Protein AF-A0A3D4QSF3-F1 (afdb_monomer_lite)

Sequence (64 aa):
MLYLIFYSTNDVYEVEELLRENGISFEIVPTPLKESIYCGVCIKTEEPVALAKNLLKEYRFKIA

Radius of gyration: 10.52 Å; chains: 1; bounding box: 22×19×29 Å

Secondary structure (DSSP, 8-state):
-EEEEESSHHHHHHHHHHHHHTT---EEEEPPGGGTTS-SEEEEE-S-HHHHHHHTTTS-EEE-

Structure (mmCIF, N/CA/C/O backbone):
data_AF-A0A3D4QSF3-F1
#
_entry.id   AF-A0A3D4QSF3-F1
#
loop_
_atom_site.group_PDB
_atom_site.id
_atom_site.type_symbol
_atom_site.label_atom_id
_atom_site.label_alt_id
_atom_site.label_comp_id
_atom_site.label_asym_id
_atom_site.label_entity_id
_atom_s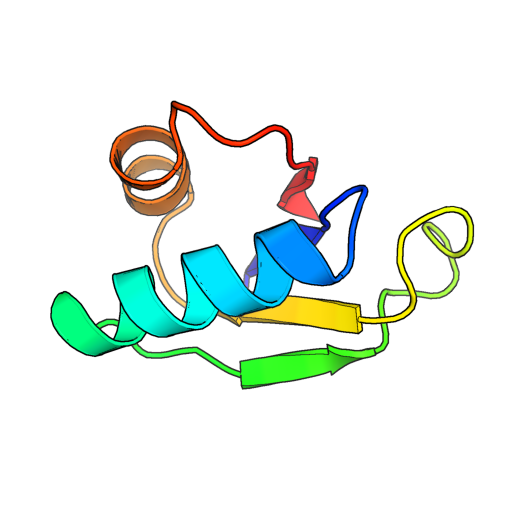ite.label_seq_id
_atom_site.pdbx_PDB_ins_code
_atom_site.Cartn_x
_atom_site.Cartn_y
_atom_site.Cartn_z
_atom_site.occupancy
_atom_site.B_iso_or_equiv
_atom_site.auth_seq_id
_atom_site.auth_comp_id
_atom_site.auth_asym_id
_atom_site.auth_atom_id
_atom_site.pdbx_PDB_model_num
ATOM 1 N N . MET A 1 1 ? -8.944 -4.896 -6.092 1.00 80.12 1 MET A N 1
ATOM 2 C CA . MET A 1 1 ? -7.499 -4.947 -5.792 1.00 80.12 1 MET A CA 1
ATOM 3 C C . MET A 1 1 ? -6.935 -3.559 -5.984 1.00 80.12 1 MET A C 1
ATOM 5 O O . MET A 1 1 ? -7.252 -2.935 -6.990 1.00 80.12 1 MET A O 1
ATOM 9 N N . LEU A 1 2 ? -6.182 -3.091 -4.998 1.00 90.62 2 LEU A N 1
ATOM 10 C CA . LEU A 1 2 ? -5.677 -1.731 -4.887 1.00 90.62 2 LEU A CA 1
ATOM 11 C C . LEU A 1 2 ? -4.156 -1.779 -4.727 1.00 90.62 2 LEU A C 1
ATOM 13 O O . LEU A 1 2 ? -3.675 -2.550 -3.896 1.00 90.62 2 LEU A O 1
ATOM 17 N N . TYR A 1 3 ? -3.423 -0.965 -5.488 1.00 92.94 3 TYR A N 1
ATOM 18 C CA . TYR A 1 3 ? -1.973 -0.828 -5.350 1.00 92.94 3 TYR A CA 1
ATOM 19 C C . TYR A 1 3 ? -1.630 0.513 -4.693 1.00 92.94 3 TYR A C 1
ATOM 21 O O . TYR A 1 3 ? -1.914 1.578 -5.241 1.00 92.94 3 TYR A O 1
ATOM 29 N N . LEU A 1 4 ? -1.004 0.458 -3.521 1.00 93.12 4 LEU A N 1
ATOM 30 C CA . LEU A 1 4 ? -0.466 1.595 -2.781 1.00 93.12 4 LEU A CA 1
ATOM 31 C C . LEU A 1 4 ? 0.998 1.784 -3.172 1.00 93.12 4 LEU A C 1
ATOM 33 O O . LEU A 1 4 ? 1.874 1.031 -2.742 1.00 93.12 4 LEU A O 1
ATOM 37 N N . ILE A 1 5 ? 1.254 2.764 -4.029 1.00 92.88 5 ILE A N 1
ATOM 38 C CA . ILE A 1 5 ? 2.569 3.029 -4.607 1.00 92.88 5 ILE A CA 1
ATOM 39 C C . ILE A 1 5 ? 3.236 4.157 -3.826 1.00 92.88 5 ILE A C 1
ATOM 41 O O . ILE A 1 5 ? 2.743 5.287 -3.810 1.00 92.88 5 ILE A O 1
ATOM 45 N N . PHE A 1 6 ? 4.368 3.841 -3.206 1.00 91.81 6 PHE A N 1
ATOM 46 C CA . PHE A 1 6 ? 5.116 4.749 -2.342 1.00 91.81 6 PHE A CA 1
ATOM 47 C C . PHE A 1 6 ? 6.373 5.280 -3.029 1.00 91.81 6 PHE A C 1
ATOM 49 O O . PHE A 1 6 ? 6.976 4.618 -3.880 1.00 91.81 6 PHE A O 1
ATOM 56 N N . TYR A 1 7 ? 6.782 6.488 -2.643 1.00 88.38 7 TYR A N 1
ATOM 57 C CA . TYR A 1 7 ? 7.968 7.156 -3.191 1.00 88.38 7 TYR A CA 1
ATOM 58 C C . TYR A 1 7 ? 9.275 6.586 -2.634 1.00 88.38 7 TYR A C 1
ATOM 60 O O . TYR A 1 7 ? 10.313 6.708 -3.281 1.00 88.38 7 TYR A O 1
ATOM 68 N N . SER A 1 8 ? 9.228 5.952 -1.463 1.00 90.69 8 SER A N 1
ATOM 69 C CA . SER A 1 8 ? 10.382 5.368 -0.791 1.00 90.69 8 SER A CA 1
ATOM 70 C C . SER A 1 8 ? 10.071 3.934 -0.359 1.00 90.69 8 SER A C 1
ATOM 72 O O . SER A 1 8 ? 8.937 3.620 0.001 1.00 90.69 8 SER A O 1
ATOM 74 N N . THR A 1 9 ? 11.079 3.059 -0.388 1.00 91.44 9 THR A N 1
ATOM 75 C CA . THR A 1 9 ? 10.928 1.687 0.119 1.00 91.44 9 THR A CA 1
ATOM 76 C C . THR A 1 9 ? 10.762 1.684 1.640 1.00 91.44 9 THR A C 1
ATOM 78 O O . THR A 1 9 ? 10.149 0.775 2.183 1.00 91.44 9 THR A O 1
ATOM 81 N N . ASN A 1 10 ? 11.272 2.708 2.332 1.00 93.62 10 ASN A N 1
ATOM 82 C CA . ASN A 1 10 ? 11.094 2.851 3.774 1.00 93.62 10 ASN A CA 1
ATOM 83 C C . ASN A 1 10 ? 9.607 3.000 4.130 1.00 93.62 10 ASN A C 1
ATOM 85 O O . ASN A 1 10 ? 9.112 2.275 4.983 1.00 93.62 10 ASN A O 1
ATOM 89 N N . ASP A 1 11 ? 8.879 3.841 3.391 1.00 93.81 11 ASP A N 1
ATOM 90 C CA . ASP A 1 11 ? 7.440 4.048 3.592 1.00 93.81 11 ASP A CA 1
ATOM 91 C C . ASP A 1 11 ? 6.654 2.748 3.350 1.00 93.81 11 ASP A C 1
ATOM 93 O O . ASP A 1 11 ? 5.675 2.481 4.038 1.00 93.81 11 ASP A O 1
ATOM 97 N N . VAL A 1 12 ? 7.090 1.910 2.397 1.00 94.44 12 VAL A N 1
ATOM 98 C CA . VAL A 1 12 ? 6.478 0.592 2.152 1.00 94.44 12 VAL A CA 1
ATOM 99 C C . VAL A 1 12 ? 6.576 -0.287 3.393 1.00 94.44 12 VAL A C 1
ATOM 101 O O . VAL A 1 12 ? 5.581 -0.895 3.769 1.00 94.44 12 VAL A O 1
ATOM 104 N N . TYR A 1 13 ? 7.744 -0.351 4.033 1.00 94.38 13 TYR A N 1
ATOM 105 C CA . TYR A 1 13 ? 7.944 -1.198 5.211 1.00 94.38 13 TYR A CA 1
ATOM 106 C C . TYR A 1 13 ? 7.284 -0.632 6.472 1.00 94.38 13 TYR A C 1
ATOM 108 O O . TYR A 1 13 ? 6.722 -1.391 7.255 1.00 94.38 13 TYR A O 1
ATOM 116 N N . GLU A 1 14 ? 7.270 0.690 6.649 1.00 95.38 14 GLU A N 1
ATOM 117 C CA . GLU A 1 14 ? 6.519 1.304 7.752 1.00 95.38 14 GLU A CA 1
ATOM 118 C C . GLU A 1 14 ? 5.014 1.033 7.620 1.00 95.38 14 GLU A C 1
ATOM 120 O O . GLU A 1 14 ? 4.347 0.672 8.591 1.00 95.38 14 GLU A O 1
ATOM 125 N N . VAL A 1 15 ? 4.470 1.142 6.403 1.00 94.19 15 VAL A N 1
ATOM 126 C CA . VAL A 1 15 ? 3.062 0.816 6.160 1.00 94.19 15 VAL A CA 1
ATOM 127 C C . VAL A 1 15 ? 2.806 -0.689 6.244 1.00 94.19 15 VAL A C 1
ATOM 129 O O . VAL A 1 15 ? 1.737 -1.090 6.698 1.00 94.19 15 VAL A O 1
ATOM 132 N N . GLU A 1 16 ? 3.761 -1.534 5.856 1.00 95.06 16 GLU A N 1
ATOM 133 C CA . GLU A 1 16 ? 3.683 -2.985 6.048 1.00 95.06 16 GLU A CA 1
ATOM 134 C C . GLU A 1 16 ? 3.428 -3.340 7.520 1.00 95.06 16 GLU A C 1
ATOM 136 O O . GLU A 1 16 ? 2.500 -4.092 7.837 1.00 95.06 16 GLU A O 1
ATOM 141 N N . GLU A 1 17 ? 4.243 -2.782 8.417 1.00 95.62 17 GLU A N 1
ATOM 142 C CA . GLU A 1 17 ? 4.129 -2.991 9.857 1.00 95.62 17 GLU A CA 1
ATOM 143 C C . GLU A 1 17 ? 2.787 -2.466 10.376 1.00 95.62 17 GLU A C 1
ATOM 145 O O . GLU A 1 17 ? 2.044 -3.214 11.014 1.00 95.62 17 GLU A O 1
ATOM 150 N N . LEU A 1 18 ? 2.401 -1.249 9.981 1.00 94.88 18 LEU A N 1
ATOM 151 C CA . LEU A 1 18 ? 1.122 -0.649 10.362 1.00 94.88 18 LEU A CA 1
ATOM 152 C C . LEU A 1 18 ? -0.085 -1.503 9.936 1.00 94.88 18 LEU A C 1
ATOM 154 O O . LEU A 1 18 ? -1.018 -1.701 10.718 1.00 94.88 18 LEU A O 1
ATOM 158 N N . LEU A 1 19 ? -0.098 -2.017 8.703 1.00 93.88 19 LEU A N 1
ATOM 159 C CA . LEU A 1 19 ? -1.182 -2.876 8.215 1.00 93.88 19 LEU A CA 1
ATOM 160 C C . LEU A 1 19 ? -1.224 -4.199 8.986 1.00 93.88 19 LEU A C 1
ATOM 162 O O . LEU A 1 19 ? -2.311 -4.659 9.345 1.00 93.88 19 LEU A O 1
ATOM 166 N N . ARG A 1 20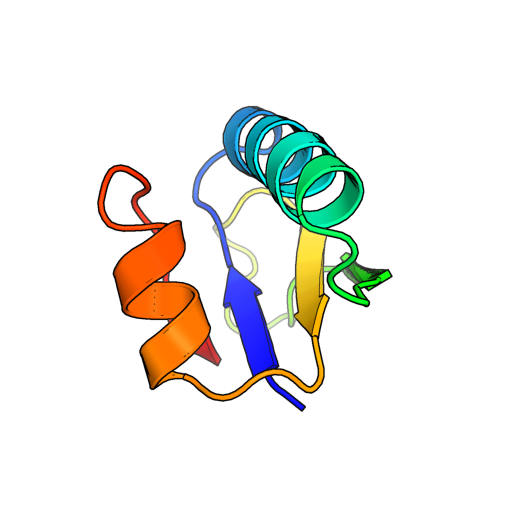 ? -0.057 -4.778 9.294 1.00 93.88 20 ARG A N 1
ATOM 167 C CA . ARG A 1 20 ? 0.056 -6.008 10.086 1.00 93.88 20 ARG A CA 1
ATOM 168 C C . ARG A 1 20 ? -0.479 -5.817 11.507 1.00 93.88 20 ARG A C 1
ATOM 170 O O . ARG A 1 20 ? -1.245 -6.659 11.972 1.00 93.88 20 ARG A O 1
ATOM 177 N N . GLU A 1 21 ? -0.135 -4.712 12.166 1.00 95.50 21 GLU A N 1
ATOM 178 C CA . GLU A 1 21 ? -0.626 -4.365 13.509 1.00 95.50 21 GLU A CA 1
ATOM 179 C C . GLU A 1 21 ? -2.145 -4.161 13.550 1.00 95.50 21 GLU A C 1
ATOM 181 O O . GLU A 1 21 ? -2.795 -4.498 14.539 1.00 95.50 21 GLU A O 1
ATOM 186 N N . ASN A 1 22 ? -2.727 -3.662 12.456 1.00 92.19 22 ASN A N 1
ATOM 187 C CA . ASN A 1 22 ? -4.171 -3.466 12.318 1.00 92.19 22 ASN A CA 1
ATOM 188 C C . ASN A 1 22 ? -4.909 -4.71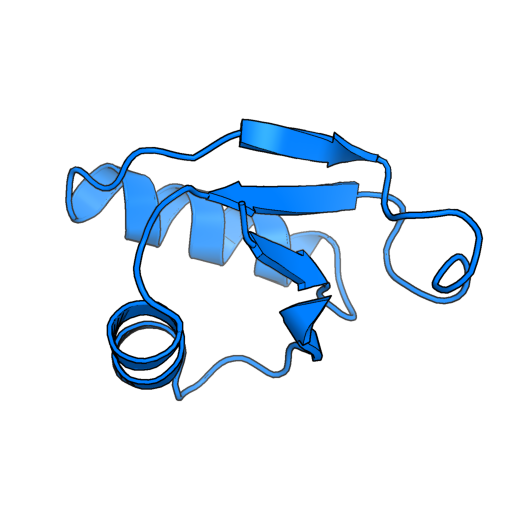2 11.789 1.00 92.19 22 ASN A C 1
ATOM 190 O O . ASN A 1 22 ? -6.118 -4.654 11.567 1.00 92.19 22 ASN A O 1
ATOM 194 N N . GLY A 1 23 ? -4.210 -5.836 11.584 1.00 93.00 23 GLY A N 1
ATOM 195 C CA . GLY A 1 23 ? -4.803 -7.079 11.082 1.00 93.00 23 GLY A CA 1
ATOM 196 C C . GLY A 1 23 ? -5.327 -6.982 9.646 1.00 93.00 23 GLY A C 1
ATOM 197 O O . GLY A 1 23 ? -6.215 -7.743 9.265 1.00 93.00 23 GLY A O 1
ATOM 198 N N . ILE A 1 24 ? -4.802 -6.042 8.858 1.00 91.69 24 ILE A N 1
ATOM 199 C CA . ILE A 1 24 ? -5.210 -5.811 7.474 1.00 91.69 24 ILE A CA 1
ATOM 200 C C . ILE A 1 24 ? -4.413 -6.729 6.549 1.00 91.69 24 ILE A C 1
ATOM 202 O O . ILE A 1 24 ? -3.190 -6.824 6.640 1.00 91.69 24 ILE A O 1
ATOM 206 N N . SER A 1 25 ? -5.107 -7.393 5.624 1.00 93.06 25 SER A N 1
ATOM 207 C CA . SER A 1 25 ? -4.465 -8.251 4.630 1.00 93.06 25 SER A CA 1
ATOM 208 C C . SER A 1 25 ? -3.780 -7.426 3.538 1.00 93.06 25 SER A C 1
ATOM 210 O O . SER A 1 25 ? -4.368 -6.503 2.959 1.00 93.06 25 SER A O 1
ATOM 212 N N . PHE A 1 26 ? -2.534 -7.780 3.232 1.00 94.75 26 PHE A N 1
ATOM 213 C CA . PHE A 1 26 ? -1.756 -7.150 2.175 1.00 94.75 26 PHE A CA 1
ATOM 214 C C . PHE A 1 26 ? -0.709 -8.104 1.580 1.00 94.75 26 PHE A C 1
ATOM 216 O O . PHE A 1 26 ? -0.395 -9.151 2.145 1.00 94.75 26 PHE A O 1
ATOM 223 N N . GLU A 1 27 ? -0.143 -7.705 0.442 1.00 96.25 27 GLU A N 1
ATOM 224 C CA . GLU A 1 27 ? 0.966 -8.369 -0.245 1.00 96.25 27 GLU A CA 1
ATOM 225 C C . GLU A 1 27 ? 1.962 -7.305 -0.742 1.00 96.25 27 GLU A C 1
ATOM 227 O O . GLU A 1 27 ? 1.545 -6.306 -1.330 1.00 96.25 27 GLU A O 1
ATOM 232 N N . ILE A 1 28 ? 3.269 -7.499 -0.534 1.00 94.88 28 ILE A N 1
ATOM 233 C CA . ILE A 1 28 ? 4.296 -6.660 -1.174 1.00 94.88 28 ILE A CA 1
ATOM 234 C C . ILE A 1 28 ? 4.567 -7.222 -2.567 1.00 94.88 28 ILE A C 1
ATOM 236 O O . ILE A 1 28 ? 4.962 -8.379 -2.715 1.00 94.88 28 ILE A O 1
ATOM 240 N N . VAL A 1 29 ? 4.378 -6.397 -3.592 1.00 94.31 29 VAL A N 1
ATOM 241 C CA . VAL A 1 29 ? 4.53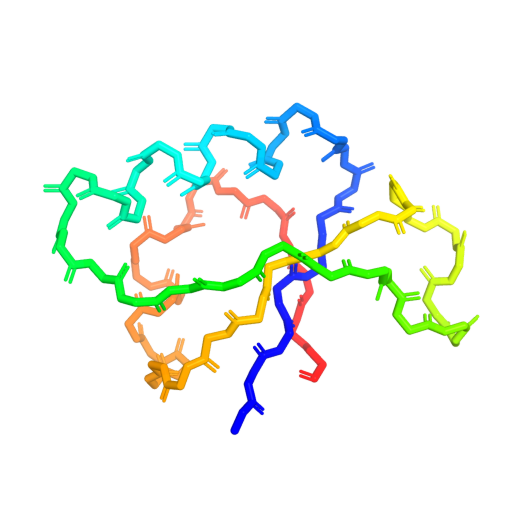8 -6.787 -4.998 1.00 94.31 29 VAL A CA 1
ATOM 242 C C . VAL A 1 29 ? 5.407 -5.776 -5.748 1.00 94.31 29 VAL A C 1
ATOM 244 O O . VAL A 1 29 ? 5.566 -4.643 -5.289 1.00 94.31 29 VAL A O 1
ATOM 247 N N . PRO A 1 30 ? 5.978 -6.133 -6.912 1.00 92.25 30 PRO A N 1
ATOM 248 C CA . PRO A 1 30 ? 6.677 -5.168 -7.751 1.00 92.25 30 PRO A CA 1
ATOM 249 C C . PRO A 1 30 ? 5.751 -4.030 -8.191 1.00 92.25 30 PRO A C 1
ATOM 251 O O . PRO A 1 30 ? 4.608 -4.265 -8.595 1.00 92.25 30 PRO A O 1
ATOM 254 N N . THR A 1 31 ? 6.261 -2.800 -8.171 1.00 90.06 31 THR A N 1
ATOM 255 C CA . THR A 1 31 ? 5.515 -1.635 -8.654 1.00 90.06 31 THR A CA 1
ATOM 256 C C . THR A 1 31 ? 5.178 -1.808 -10.141 1.00 90.06 31 THR A C 1
ATOM 258 O O . THR A 1 31 ? 6.064 -2.156 -10.929 1.00 90.06 31 THR A O 1
ATOM 261 N N . PRO A 1 32 ? 3.927 -1.548 -10.574 1.00 84.31 32 PRO A N 1
ATOM 262 C CA . PRO A 1 32 ? 3.555 -1.629 -11.983 1.00 84.31 32 PRO A CA 1
ATOM 263 C C . PRO A 1 32 ? 4.494 -0.806 -12.875 1.00 84.31 32 PRO A C 1
ATOM 265 O O . PRO A 1 32 ? 4.791 0.344 -12.568 1.00 84.31 32 PRO A O 1
ATOM 268 N N . LEU A 1 33 ? 4.912 -1.355 -14.024 1.00 77.56 33 LEU A N 1
ATOM 269 C CA . LEU A 1 33 ? 5.925 -0.753 -14.917 1.00 77.56 33 LEU A CA 1
ATOM 270 C C . LEU A 1 33 ? 5.629 0.694 -15.352 1.00 77.56 33 LEU A C 1
ATOM 272 O O . LEU A 1 33 ? 6.553 1.449 -15.649 1.00 77.56 33 LEU A O 1
ATOM 276 N N . LYS A 1 34 ? 4.350 1.087 -15.386 1.00 75.12 34 LYS A N 1
ATOM 277 C CA . LYS A 1 34 ? 3.916 2.459 -15.707 1.00 75.12 34 LYS A CA 1
ATOM 278 C C . LYS A 1 34 ? 4.291 3.480 -14.622 1.00 75.12 34 LYS A C 1
ATOM 280 O O . LYS A 1 34 ? 4.298 4.673 -14.893 1.00 75.12 34 LYS A O 1
ATOM 285 N N . GLU A 1 35 ? 4.633 3.007 -13.429 1.00 73.06 35 GLU A N 1
ATOM 286 C CA . GLU A 1 35 ? 4.989 3.776 -12.235 1.00 73.06 35 GLU A CA 1
ATOM 287 C C . GLU A 1 35 ? 6.435 3.447 -11.797 1.00 73.06 35 GLU A C 1
ATOM 289 O O . GLU A 1 35 ? 6.784 3.506 -10.625 1.00 73.06 35 GLU A O 1
ATOM 294 N N . SER A 1 36 ? 7.307 3.071 -12.737 1.00 61.44 36 SER A N 1
ATOM 295 C CA . SER A 1 36 ? 8.672 2.573 -12.476 1.00 61.44 36 SER A CA 1
ATOM 296 C C . SER A 1 36 ? 9.656 3.591 -11.882 1.00 61.44 36 SE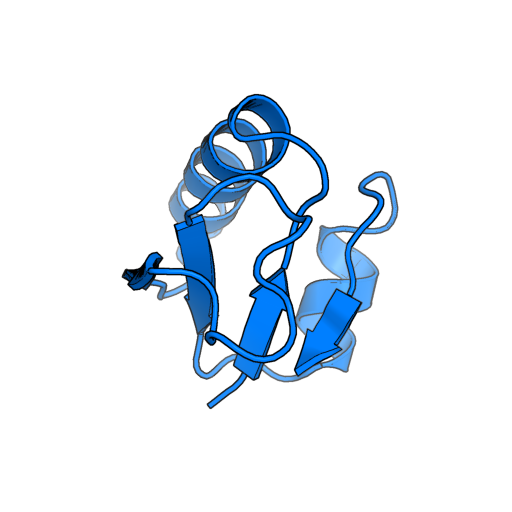R A C 1
ATOM 298 O O . SER A 1 36 ? 10.744 3.213 -11.464 1.00 61.44 36 SER A O 1
ATOM 300 N N . ILE A 1 37 ? 9.280 4.870 -11.815 1.00 62.91 37 ILE A N 1
ATOM 301 C CA . ILE A 1 37 ? 10.031 5.937 -11.126 1.00 62.91 37 ILE A CA 1
ATOM 302 C C . ILE A 1 37 ? 9.904 5.883 -9.593 1.00 62.91 37 ILE A C 1
ATOM 304 O O . ILE A 1 37 ? 10.585 6.632 -8.897 1.00 62.91 37 ILE A O 1
ATOM 308 N N . TYR A 1 38 ? 9.039 5.016 -9.070 1.00 68.31 38 TYR A N 1
ATOM 309 C CA . TYR A 1 38 ? 8.843 4.790 -7.639 1.00 68.31 38 TYR A CA 1
ATOM 310 C C . TYR A 1 38 ? 9.718 3.630 -7.138 1.00 68.31 38 TYR A C 1
ATOM 312 O O . TYR A 1 38 ? 10.403 2.980 -7.923 1.00 68.31 38 TYR A O 1
ATOM 320 N N . CYS A 1 39 ? 9.710 3.361 -5.830 1.00 78.12 39 CYS A N 1
ATOM 321 C CA . CYS A 1 39 ? 10.710 2.563 -5.103 1.00 78.12 39 CYS A CA 1
ATOM 322 C C . CYS A 1 39 ? 10.813 1.047 -5.425 1.00 78.12 39 CYS A C 1
ATOM 324 O O . CYS A 1 39 ? 11.325 0.269 -4.620 1.00 78.12 39 CYS A O 1
ATOM 326 N N . GLY A 1 40 ? 10.347 0.611 -6.598 1.00 83.81 40 GLY A N 1
ATOM 327 C CA . GLY A 1 40 ? 10.462 -0.756 -7.118 1.00 83.81 40 GLY A CA 1
ATOM 328 C C . GLY A 1 40 ? 9.416 -1.734 -6.581 1.00 83.81 40 GLY A C 1
ATOM 329 O O . GLY A 1 40 ? 9.047 -2.665 -7.297 1.00 83.81 40 GLY A O 1
ATOM 330 N N . VAL A 1 41 ? 8.891 -1.497 -5.378 1.00 91.25 41 VAL A N 1
ATOM 331 C CA . VAL A 1 41 ? 7.840 -2.305 -4.743 1.00 91.25 41 VAL A CA 1
ATOM 332 C C . VAL A 1 41 ? 6.679 -1.444 -4.241 1.00 91.25 41 VAL A C 1
ATOM 334 O O . VAL A 1 41 ? 6.836 -0.256 -3.958 1.00 91.25 41 VAL A O 1
ATOM 337 N N . CYS A 1 42 ? 5.500 -2.048 -4.141 1.00 93.44 42 CYS A N 1
ATOM 338 C CA . CYS A 1 42 ? 4.281 -1.423 -3.648 1.00 93.44 42 CYS A CA 1
ATOM 339 C C . CYS A 1 42 ? 3.458 -2.414 -2.813 1.00 93.44 42 CYS A C 1
ATOM 341 O O . CYS A 1 42 ? 3.719 -3.621 -2.819 1.00 93.44 42 CYS A O 1
ATOM 343 N N . ILE A 1 43 ? 2.459 -1.903 -2.093 1.00 94.81 43 ILE A N 1
ATOM 344 C CA . ILE A 1 43 ? 1.554 -2.739 -1.298 1.00 94.81 43 ILE A CA 1
ATOM 345 C C . ILE A 1 43 ? 0.278 -2.982 -2.092 1.00 94.81 43 ILE A C 1
ATOM 347 O O . ILE A 1 43 ? -0.379 -2.043 -2.539 1.00 94.81 43 ILE A O 1
ATOM 351 N N . LYS A 1 44 ? -0.102 -4.245 -2.236 1.00 95.06 44 LYS A N 1
ATOM 352 C CA . LYS A 1 44 ? -1.371 -4.671 -2.812 1.00 95.06 44 LYS A CA 1
ATOM 353 C C . LYS A 1 44 ? -2.317 -5.087 -1.694 1.00 95.06 44 LYS A C 1
ATOM 355 O O . LYS A 1 44 ? -1.950 -5.881 -0.834 1.00 95.06 44 LYS A O 1
ATOM 360 N N . THR A 1 45 ? -3.543 -4.581 -1.721 1.00 92.69 45 THR A N 1
ATOM 361 C CA . THR A 1 45 ? -4.582 -4.941 -0.749 1.00 92.69 45 THR A CA 1
ATOM 362 C C . THR A 1 45 ? -5.959 -5.035 -1.411 1.00 92.69 45 THR A C 1
ATOM 364 O O . THR A 1 45 ? -6.187 -4.523 -2.516 1.00 92.69 45 THR A O 1
ATOM 367 N N . GLU A 1 46 ? -6.880 -5.740 -0.760 1.00 91.44 46 GLU A N 1
ATOM 368 C CA . GLU A 1 46 ? -8.295 -5.794 -1.141 1.00 91.44 46 GLU A CA 1
ATOM 369 C C . GLU A 1 46 ? -9.143 -4.764 -0.389 1.00 91.44 46 GLU A C 1
ATOM 371 O O . GLU A 1 46 ? -10.318 -4.585 -0.713 1.00 91.44 46 GLU A O 1
ATOM 376 N N . GLU A 1 47 ? -8.535 -4.042 0.554 1.00 90.00 47 GLU A N 1
ATOM 377 C CA . GLU A 1 47 ? -9.231 -3.055 1.362 1.00 90.00 47 GLU A CA 1
ATOM 378 C C . GLU A 1 47 ? -9.786 -1.876 0.543 1.00 90.00 47 GLU A C 1
ATOM 380 O O . GLU A 1 47 ? -9.204 -1.460 -0.472 1.00 90.00 47 GLU A O 1
ATOM 385 N N . PRO A 1 48 ? -10.896 -1.262 0.996 1.00 88.31 48 PRO 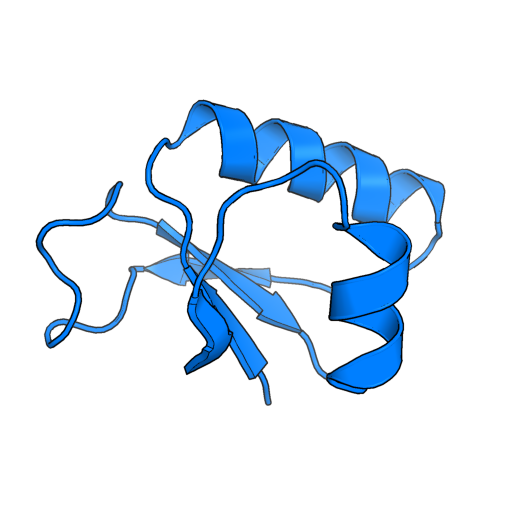A N 1
ATOM 386 C CA . PRO A 1 48 ? -11.453 -0.082 0.355 1.00 88.31 48 PRO A CA 1
ATOM 387 C C . PRO A 1 48 ? -10.485 1.110 0.358 1.00 88.31 48 PRO A C 1
ATOM 389 O O . PRO A 1 48 ? -9.846 1.421 1.363 1.00 88.31 48 PRO A O 1
ATOM 392 N N . VAL A 1 49 ? -10.497 1.890 -0.730 1.00 85.75 49 VAL A N 1
ATOM 393 C CA . VAL A 1 49 ? -9.739 3.155 -0.876 1.00 85.75 49 VAL A CA 1
ATOM 394 C C . VAL A 1 49 ? -9.907 4.085 0.334 1.00 85.75 49 VAL A C 1
ATOM 396 O O . VAL A 1 49 ? -8.958 4.747 0.748 1.00 85.75 49 VAL A O 1
ATOM 399 N N . ALA A 1 50 ? -11.122 4.165 0.884 1.00 83.56 50 ALA A N 1
ATOM 400 C CA . ALA A 1 50 ? -11.432 5.029 2.020 1.00 83.56 50 ALA A CA 1
ATOM 401 C C . ALA A 1 50 ? -10.673 4.617 3.291 1.00 83.56 50 ALA A C 1
ATOM 403 O O . ALA A 1 50 ? -10.183 5.487 4.008 1.00 83.56 50 ALA A O 1
ATOM 404 N N . LEU A 1 51 ? -10.531 3.309 3.538 1.00 85.12 51 LEU A N 1
ATOM 405 C CA . LEU A 1 51 ? -9.768 2.797 4.674 1.00 85.12 51 LEU A CA 1
ATOM 406 C C . LEU A 1 51 ? -8.289 3.155 4.517 1.00 85.12 51 LEU A C 1
ATOM 408 O O . LEU A 1 51 ? -7.711 3.754 5.420 1.00 85.12 51 LEU A O 1
ATOM 412 N N . ALA A 1 52 ? -7.716 2.890 3.338 1.00 84.81 52 ALA A N 1
ATOM 413 C CA . ALA A 1 52 ? -6.321 3.208 3.047 1.00 84.81 52 ALA A CA 1
ATOM 414 C C . ALA A 1 52 ? -6.020 4.707 3.206 1.00 84.81 52 ALA A C 1
ATOM 416 O O . ALA A 1 52 ? -5.045 5.075 3.849 1.00 84.81 52 ALA A O 1
ATOM 417 N N . LYS A 1 53 ? -6.877 5.596 2.685 1.00 87.06 53 LYS A N 1
ATOM 418 C CA . LYS A 1 53 ? -6.688 7.051 2.828 1.00 87.06 53 LYS A CA 1
ATOM 419 C C . LYS A 1 53 ? -6.764 7.536 4.274 1.00 87.06 53 LYS A C 1
ATOM 421 O O . LYS A 1 53 ? -6.044 8.462 4.626 1.00 87.06 53 LYS A O 1
ATOM 426 N N . ASN A 1 54 ? -7.632 6.940 5.090 1.00 91.38 54 ASN A N 1
ATOM 427 C CA . ASN A 1 54 ? -7.768 7.322 6.494 1.00 91.38 54 ASN A CA 1
ATOM 428 C C . ASN A 1 54 ? -6.592 6.815 7.334 1.00 91.38 54 ASN A C 1
ATOM 430 O O . ASN A 1 54 ? -6.036 7.579 8.121 1.00 91.38 54 ASN A O 1
ATOM 434 N N . LEU A 1 55 ? -6.216 5.547 7.153 1.00 91.00 55 LEU A N 1
ATOM 435 C CA . LEU A 1 55 ? -5.134 4.910 7.899 1.00 91.00 55 LEU A CA 1
ATOM 436 C C . LEU A 1 55 ? -3.767 5.492 7.521 1.00 91.00 55 LEU A C 1
ATOM 438 O O . LEU A 1 55 ? -2.931 5.717 8.387 1.00 91.00 55 LEU A O 1
ATOM 442 N N . LEU A 1 56 ? -3.561 5.789 6.236 1.00 92.12 56 LEU A N 1
ATOM 443 C CA . LEU A 1 56 ? -2.270 6.204 5.682 1.00 92.12 56 LEU A CA 1
ATOM 444 C C . LEU A 1 56 ? -2.185 7.710 5.417 1.00 92.12 56 LEU A C 1
ATOM 446 O O . LEU A 1 56 ? -1.386 8.149 4.597 1.00 92.12 56 LEU A O 1
ATOM 450 N N . LYS A 1 57 ? -3.013 8.515 6.088 1.00 91.62 57 LYS A N 1
ATOM 451 C CA . LYS A 1 57 ? -3.128 9.966 5.856 1.00 91.62 57 LYS A CA 1
ATOM 452 C C . LYS A 1 57 ? -1.811 10.747 6.002 1.00 91.62 57 LYS A C 1
ATOM 454 O O . LYS A 1 57 ? -1.669 11.799 5.387 1.00 91.62 57 LYS A O 1
ATOM 459 N N . GLU A 1 58 ? -0.876 10.240 6.808 1.00 92.31 58 GLU A N 1
ATOM 460 C CA . GLU A 1 58 ? 0.441 10.850 7.045 1.00 92.31 58 GLU A CA 1
ATOM 461 C C . GLU A 1 58 ? 1.467 10.457 5.965 1.00 92.31 58 GLU A C 1
ATOM 463 O O . GLU A 1 58 ? 2.501 11.106 5.818 1.00 92.31 58 GLU A O 1
ATOM 468 N N . TYR A 1 59 ? 1.176 9.418 5.176 1.00 91.50 59 TYR A N 1
ATOM 469 C CA . TYR A 1 59 ? 2.056 8.917 4.128 1.00 91.50 59 TYR A CA 1
ATOM 470 C C . TYR A 1 59 ? 1.725 9.548 2.782 1.00 91.50 59 TYR A C 1
ATOM 472 O O . TYR A 1 59 ? 0.566 9.759 2.412 1.00 91.50 59 TYR A O 1
ATOM 480 N N . ARG A 1 60 ? 2.765 9.783 1.982 1.00 90.12 60 ARG A N 1
ATOM 481 C CA . ARG A 1 60 ? 2.596 10.194 0.593 1.00 90.12 60 ARG A CA 1
ATOM 482 C C . ARG A 1 60 ? 2.605 8.962 -0.303 1.00 90.12 60 ARG A C 1
ATOM 484 O O . ARG A 1 60 ? 3.635 8.322 -0.474 1.00 90.12 60 ARG A O 1
ATOM 491 N N . PHE A 1 61 ? 1.473 8.664 -0.926 1.00 91.31 61 PHE A N 1
ATOM 492 C CA . PHE A 1 61 ? 1.344 7.522 -1.828 1.00 91.31 61 PHE A CA 1
ATOM 493 C C . PHE A 1 61 ? 0.369 7.813 -2.968 1.00 91.31 61 PHE A C 1
ATOM 495 O O . PHE A 1 61 ? -0.439 8.746 -2.917 1.00 91.31 61 PHE A O 1
ATOM 502 N N . LYS A 1 62 ? 0.447 6.988 -4.008 1.00 90.44 62 LYS A N 1
ATOM 503 C CA . LYS A 1 62 ? -0.495 6.957 -5.123 1.00 90.44 62 LYS A CA 1
ATOM 504 C C . LYS A 1 62 ? -1.290 5.658 -5.084 1.00 90.44 62 LYS A C 1
ATOM 506 O O . LYS A 1 62 ? -0.772 4.618 -4.698 1.00 90.44 62 LYS A O 1
ATOM 511 N N . ILE A 1 63 ? -2.543 5.735 -5.513 1.00 89.94 63 ILE A N 1
ATOM 512 C CA . ILE A 1 63 ? -3.403 4.570 -5.709 1.00 89.94 63 ILE A CA 1
ATOM 513 C C . ILE A 1 63 ? -3.440 4.249 -7.202 1.00 89.94 63 ILE A C 1
ATOM 515 O O . ILE A 1 63 ? -3.679 5.153 -8.011 1.00 89.94 63 ILE A O 1
ATOM 519 N N . ALA A 1 64 ? -3.209 2.984 -7.545 1.00 86.25 64 ALA A N 1
ATOM 520 C CA . ALA A 1 64 ? -3.344 2.436 -8.892 1.00 86.25 64 ALA A CA 1
ATOM 521 C C . ALA A 1 64 ? -4.211 1.171 -8.900 1.00 86.25 64 ALA A C 1
ATOM 523 O O . ALA A 1 64 ? -4.330 0.516 -7.834 1.00 86.25 64 ALA A O 1
#

Foldseek 3Di:
DKWWFAQAVVLQVVVVVLCVVVVFDWDKDADPPVPVNGHRIIIDHPDDPVVCCVSQVVGDTDID

pLDDT: mean 89.14, std 7.5, range [61.44, 96.25]